Protein AF-A0A127Q7J5-F1 (afdb_monomer_lite)

Radius of gyration: 13.61 Å; chains: 1; bounding box: 31×32×32 Å

Secondary structure (DSSP, 8-state):
-HHHHHHHTT-S-HHHHHHHHHHHHHH-----TT---EEEEETTTEEEEE-SSSEEEEE--HHHHHHHHHHHHSTT-S-HHHHHHHTT--

Sequence (90 aa):
MDEIKRLSNGRYPSDKLQHWETELSDAFTDVSNGDKLIGVFLPGRGCYFYNQKSLLAEIPDQELAQAFFGIWLDKRSKDSELRTQLLGRP

Organism: NCBI:txid279113

Foldseek 3Di:
DVLLCVVCVCVDDPVRVVVLVVQVVQLDDDDDPPWDWDWDQDPPFAIWIDTPPDTRDDDRDNVSRCSVVCCQQPPPNPCPPSNCVVVVHD

Structure (mmCIF, N/CA/C/O backbone):
data_AF-A0A127Q7J5-F1
#
_entry.id   AF-A0A127Q7J5-F1
#
loop_
_atom_site.group_PDB
_atom_site.id
_atom_site.type_symbol
_atom_site.label_atom_id
_atom_site.label_alt_id
_atom_site.label_comp_id
_atom_site.label_asym_id
_atom_site.label_entity_id
_atom_site.label_seq_id
_atom_site.pdbx_PDB_ins_code
_atom_site.Cartn_x
_atom_site.Cartn_y
_atom_site.Cartn_z
_atom_site.occupancy
_atom_site.B_iso_or_equiv
_atom_site.auth_seq_id
_atom_site.auth_comp_id
_atom_site.auth_asym_id
_atom_site.auth_atom_id
_atom_site.pdbx_PDB_model_num
ATOM 1 N N . MET A 1 1 ? 9.724 4.856 -1.088 1.00 89.50 1 MET A N 1
ATOM 2 C CA . MET A 1 1 ? 10.047 3.972 -2.234 1.00 89.50 1 MET A CA 1
ATOM 3 C C . MET A 1 1 ? 11.251 3.054 -2.043 1.00 89.50 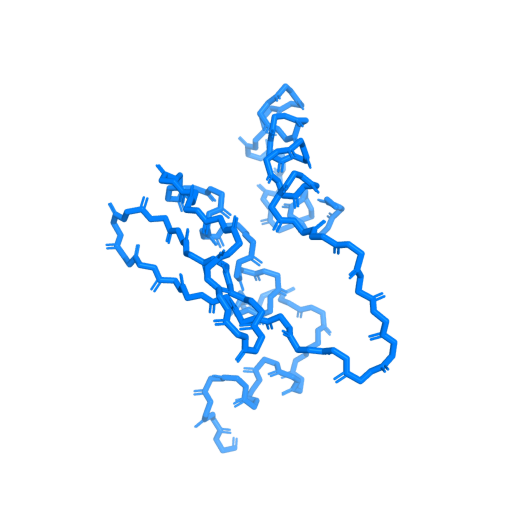1 MET A C 1
ATOM 5 O O . MET A 1 1 ? 11.313 2.007 -2.684 1.00 89.50 1 MET A O 1
ATOM 9 N N . ASP A 1 2 ? 12.196 3.390 -1.167 1.00 92.12 2 ASP A N 1
ATOM 10 C CA . ASP A 1 2 ? 13.457 2.642 -1.047 1.00 92.12 2 ASP A CA 1
ATOM 11 C C . ASP A 1 2 ? 13.288 1.173 -0.663 1.00 92.12 2 ASP A C 1
ATOM 13 O O . ASP A 1 2 ? 14.002 0.311 -1.172 1.00 92.12 2 ASP A O 1
ATOM 17 N N . GLU A 1 3 ? 12.304 0.858 0.178 1.00 93.69 3 GLU A N 1
ATOM 18 C CA . GLU A 1 3 ? 12.094 -0.520 0.614 1.00 93.69 3 GLU A CA 1
ATOM 19 C C . GLU A 1 3 ? 11.532 -1.413 -0.505 1.00 93.69 3 GLU A C 1
ATOM 21 O O . GLU A 1 3 ? 11.976 -2.551 -0.662 1.00 93.69 3 GLU A O 1
ATOM 26 N N . ILE A 1 4 ? 10.668 -0.870 -1.373 1.00 93.88 4 ILE A N 1
ATOM 27 C CA . ILE A 1 4 ? 10.227 -1.547 -2.603 1.00 93.88 4 ILE A CA 1
ATOM 28 C C . ILE A 1 4 ? 11.421 -1.784 -3.534 1.00 93.88 4 ILE A C 1
ATOM 30 O O . ILE A 1 4 ? 11.599 -2.897 -4.033 1.00 93.88 4 ILE A O 1
ATOM 34 N N . LYS A 1 5 ? 12.282 -0.777 -3.743 1.00 93.81 5 LYS A N 1
ATOM 35 C CA . LYS A 1 5 ? 13.502 -0.910 -4.565 1.00 93.81 5 LYS A CA 1
ATOM 36 C C . LYS A 1 5 ? 14.420 -2.014 -4.029 1.00 93.81 5 LYS A C 1
ATOM 38 O O . LYS A 1 5 ? 14.866 -2.874 -4.788 1.00 93.81 5 LYS A O 1
ATOM 43 N N . ARG A 1 6 ? 14.640 -2.043 -2.712 1.00 93.75 6 ARG A N 1
ATOM 44 C CA . ARG A 1 6 ? 15.466 -3.054 -2.038 1.00 93.75 6 ARG A CA 1
ATOM 45 C C . ARG A 1 6 ? 14.896 -4.466 -2.194 1.00 93.75 6 ARG A C 1
ATOM 47 O O . ARG A 1 6 ? 15.636 -5.392 -2.516 1.00 93.75 6 ARG A O 1
ATOM 54 N N . LEU A 1 7 ? 13.593 -4.647 -1.971 1.00 93.25 7 LEU A N 1
ATOM 55 C CA . LEU A 1 7 ? 12.936 -5.958 -2.045 1.00 93.25 7 LEU A CA 1
ATOM 56 C C . LEU A 1 7 ? 12.780 -6.471 -3.481 1.00 93.25 7 LEU A C 1
ATOM 58 O O . LEU A 1 7 ? 12.829 -7.683 -3.718 1.00 93.25 7 LEU A O 1
ATOM 62 N N . SER A 1 8 ? 12.615 -5.563 -4.440 1.00 91.06 8 SER A N 1
ATOM 63 C CA . SER A 1 8 ? 12.468 -5.896 -5.858 1.00 91.06 8 SER A CA 1
ATOM 64 C C . SER A 1 8 ? 13.797 -6.189 -6.559 1.00 91.06 8 SER A C 1
ATOM 66 O O . SER A 1 8 ? 13.770 -6.746 -7.652 1.00 91.06 8 SER A O 1
ATOM 68 N N . ASN A 1 9 ? 14.946 -5.877 -5.943 1.00 89.56 9 ASN A N 1
ATOM 69 C CA . ASN A 1 9 ? 16.289 -6.135 -6.484 1.00 89.56 9 ASN A CA 1
ATOM 70 C C . ASN A 1 9 ? 16.453 -5.662 -7.944 1.00 89.56 9 ASN A C 1
ATOM 72 O O . ASN A 1 9 ? 16.937 -6.400 -8.799 1.00 89.56 9 ASN A O 1
ATOM 76 N N . GLY A 1 10 ? 15.973 -4.450 -8.242 1.00 88.31 10 GLY A N 1
ATOM 77 C CA . GLY A 1 10 ? 16.048 -3.865 -9.585 1.00 88.31 10 GLY A CA 1
ATOM 78 C C . GLY A 1 10 ? 15.045 -4.422 -10.600 1.00 88.31 10 GLY A C 1
ATOM 79 O O . GLY A 1 10 ? 15.155 -4.109 -11.779 1.00 88.31 10 GLY A O 1
ATOM 80 N N . ARG A 1 11 ? 14.056 -5.223 -10.174 1.00 93.12 11 ARG A N 1
ATOM 81 C CA . ARG A 1 11 ? 13.005 -5.755 -11.063 1.00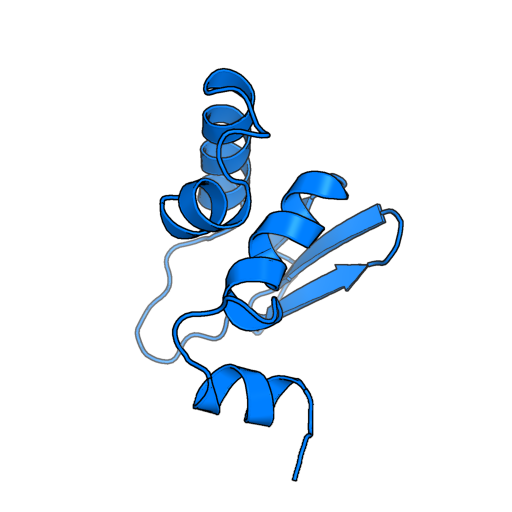 93.12 11 ARG A CA 1
ATOM 82 C C . ARG A 1 11 ? 12.194 -4.660 -11.762 1.00 93.12 11 ARG A C 1
ATOM 84 O O . ARG A 1 11 ? 11.752 -4.877 -12.885 1.00 93.12 11 ARG A O 1
ATOM 91 N N . TYR A 1 12 ? 11.948 -3.536 -11.092 1.00 9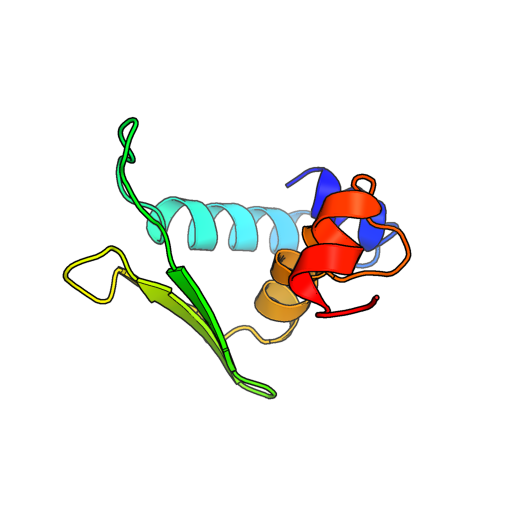5.12 12 TYR A N 1
ATOM 92 C CA . TYR A 1 12 ? 11.094 -2.474 -11.621 1.00 95.12 12 TYR A CA 1
ATOM 93 C C . TYR A 1 12 ? 11.936 -1.319 -12.174 1.00 95.12 12 TYR A C 1
ATOM 95 O O . TYR A 1 12 ? 12.834 -0.847 -11.470 1.00 95.12 12 TYR A O 1
ATOM 103 N N . PRO A 1 13 ? 11.651 -0.854 -13.404 1.00 94.88 13 PRO A N 1
ATOM 104 C CA . PRO A 1 13 ? 12.340 0.291 -13.980 1.00 94.88 13 PRO A CA 1
ATOM 105 C C . PRO A 1 13 ? 11.959 1.591 -13.249 1.00 94.88 13 PRO A C 1
ATOM 107 O O . PRO A 1 13 ? 10.968 1.658 -12.515 1.00 94.88 13 PRO A O 1
ATOM 110 N N . SER A 1 14 ? 12.792 2.624 -13.391 1.00 93.38 14 SER A N 1
ATOM 111 C CA . SER A 1 14 ? 12.676 3.869 -12.619 1.00 93.38 14 SER A CA 1
ATOM 112 C C . SER A 1 14 ? 11.392 4.648 -12.899 1.00 93.38 14 SER A C 1
ATOM 114 O O . SER A 1 14 ? 10.826 5.221 -11.976 1.00 93.38 14 SER A O 1
ATOM 116 N N . ASP A 1 15 ? 10.926 4.639 -14.144 1.00 95.94 15 ASP A N 1
ATOM 117 C CA . ASP A 1 15 ? 9.661 5.237 -14.579 1.00 95.94 15 ASP A CA 1
ATOM 118 C C . ASP A 1 15 ? 8.458 4.591 -13.878 1.00 95.94 15 ASP A C 1
ATOM 120 O O . ASP A 1 15 ? 7.596 5.291 -13.350 1.00 95.94 15 ASP A O 1
ATOM 124 N N . LYS A 1 16 ? 8.446 3.258 -13.773 1.00 96.19 16 LYS A N 1
ATOM 125 C CA . LYS A 1 16 ? 7.404 2.521 -13.054 1.00 96.19 16 LYS A CA 1
ATOM 126 C C . LYS A 1 16 ? 7.398 2.855 -11.566 1.00 96.19 16 LYS A C 1
ATOM 128 O O . LYS A 1 16 ? 6.343 3.086 -10.987 1.00 96.19 16 LYS A O 1
ATOM 133 N N . LEU A 1 17 ? 8.578 2.916 -10.952 1.00 96.19 17 LEU A N 1
ATOM 134 C CA . LEU A 1 17 ? 8.712 3.287 -9.542 1.00 96.19 17 LEU A CA 1
ATOM 135 C C . LEU A 1 17 ? 8.279 4.732 -9.275 1.00 96.19 17 LEU A C 1
ATOM 137 O O . LEU A 1 17 ? 7.727 5.002 -8.213 1.00 96.19 17 LEU A O 1
ATOM 141 N N . GLN A 1 18 ? 8.517 5.639 -10.222 1.00 96.38 18 GLN A N 1
ATOM 142 C CA . GLN A 1 18 ? 8.085 7.028 -10.121 1.00 96.38 18 GLN A CA 1
ATOM 143 C C . GLN A 1 18 ? 6.568 7.158 -10.281 1.00 96.38 18 GLN A C 1
ATOM 145 O O . GLN A 1 18 ? 5.936 7.857 -9.497 1.00 96.38 18 GLN A O 1
ATOM 150 N N . HIS A 1 19 ? 5.965 6.428 -11.222 1.00 96.38 19 HIS A N 1
ATOM 151 C CA . HIS A 1 19 ? 4.508 6.364 -11.345 1.00 96.38 19 HIS A CA 1
ATOM 152 C C . HIS A 1 19 ? 3.856 5.842 -10.058 1.00 96.38 19 HIS A C 1
ATOM 154 O O . HIS A 1 19 ? 2.927 6.451 -9.539 1.00 96.38 19 HIS A O 1
ATOM 160 N N . TRP A 1 20 ? 4.402 4.769 -9.485 1.00 96.69 20 TRP A N 1
ATOM 161 C CA . TRP A 1 20 ? 3.959 4.233 -8.199 1.00 96.69 20 TRP A CA 1
ATOM 162 C C . TRP A 1 20 ? 4.087 5.228 -7.044 1.00 96.69 20 TRP A C 1
ATOM 164 O O . TRP A 1 20 ? 3.317 5.171 -6.088 1.00 96.69 20 TRP A O 1
ATOM 174 N N . GLU A 1 21 ? 5.076 6.118 -7.096 1.00 95.06 21 GLU A N 1
ATOM 175 C CA . GLU A 1 21 ? 5.285 7.136 -6.067 1.00 95.06 21 GLU A CA 1
ATOM 176 C C . GLU A 1 21 ? 4.214 8.209 -6.146 1.00 95.06 21 GLU A C 1
ATOM 178 O O . GLU A 1 21 ? 3.671 8.588 -5.111 1.00 95.06 21 GLU A O 1
ATOM 183 N N . THR A 1 22 ? 3.856 8.622 -7.361 1.00 94.75 22 THR A N 1
ATOM 184 C CA . THR A 1 22 ? 2.720 9.509 -7.608 1.00 94.75 22 THR A CA 1
ATOM 185 C C . THR A 1 22 ? 1.412 8.880 -7.132 1.00 94.75 22 THR A C 1
ATOM 187 O O . THR A 1 22 ? 0.748 9.475 -6.295 1.00 94.75 22 THR A O 1
ATOM 190 N N . GLU A 1 23 ? 1.098 7.648 -7.547 1.00 94.25 23 GLU A N 1
ATOM 191 C CA . GLU A 1 23 ? -0.143 6.957 -7.153 1.00 94.25 23 GLU A CA 1
ATOM 192 C C . GLU A 1 23 ? -0.303 6.851 -5.627 1.00 94.25 23 GLU A C 1
ATOM 194 O O . GLU A 1 23 ? -1.374 7.111 -5.083 1.00 94.25 23 GLU A O 1
ATOM 199 N N . LEU A 1 24 ? 0.768 6.496 -4.907 1.00 93.25 24 LEU A N 1
ATOM 200 C CA . LEU A 1 24 ? 0.724 6.415 -3.444 1.00 93.25 24 LEU A CA 1
ATOM 201 C C . LEU A 1 24 ? 0.657 7.794 -2.779 1.00 93.25 24 LEU A C 1
ATOM 203 O O . LEU A 1 24 ? -0.006 7.932 -1.755 1.00 93.25 24 LEU A O 1
ATOM 207 N N . SER A 1 25 ? 1.334 8.801 -3.334 1.00 91.62 25 SER A N 1
ATOM 208 C CA . SER A 1 25 ? 1.292 10.168 -2.795 1.00 91.62 25 SER A CA 1
ATOM 209 C C . SER A 1 25 ? -0.096 10.782 -2.952 1.00 91.62 25 SER A C 1
ATOM 211 O O . SER A 1 25 ? -0.583 11.419 -2.026 1.00 91.62 25 SER A O 1
ATOM 213 N N . ASP A 1 26 ? -0.758 10.528 -4.079 1.00 90.69 26 ASP A N 1
ATOM 214 C CA . ASP A 1 26 ? -2.121 10.992 -4.336 1.00 90.69 26 ASP A CA 1
ATOM 215 C C . ASP A 1 26 ? -3.149 10.225 -3.487 1.00 90.69 26 ASP A C 1
ATOM 217 O O . ASP A 1 26 ? -4.166 10.780 -3.068 1.00 90.69 26 ASP A O 1
ATOM 221 N N . ALA A 1 27 ? -2.877 8.949 -3.187 1.00 89.88 27 ALA A N 1
ATOM 222 C CA . ALA A 1 27 ? -3.737 8.117 -2.351 1.00 89.88 27 ALA A CA 1
ATOM 223 C C . ALA A 1 27 ? -3.702 8.490 -0.861 1.00 89.88 27 ALA A C 1
ATOM 225 O O . ALA A 1 27 ? -4.668 8.226 -0.136 1.00 89.88 27 ALA A O 1
ATOM 226 N N . PHE A 1 28 ? -2.594 9.050 -0.373 1.00 86.50 28 PHE A N 1
ATOM 227 C CA . PHE A 1 28 ? -2.414 9.377 1.037 1.00 86.50 28 PHE A CA 1
ATOM 228 C C . PHE A 1 28 ? -2.626 10.872 1.266 1.00 86.50 28 PHE A C 1
ATOM 230 O O . PHE A 1 28 ? -1.794 11.701 0.921 1.00 86.50 28 PHE A O 1
ATOM 237 N N . THR A 1 29 ? -3.749 11.221 1.893 1.00 77.75 29 THR A N 1
ATOM 238 C CA . THR A 1 29 ? -3.993 12.588 2.372 1.00 77.75 29 THR A CA 1
ATOM 239 C C . THR A 1 29 ? -3.074 12.929 3.547 1.00 77.75 29 THR A C 1
ATOM 241 O O . THR A 1 29 ? -2.449 12.039 4.126 1.00 77.75 29 THR A O 1
ATOM 244 N N . ASP A 1 30 ? -3.063 14.195 3.971 1.00 78.69 30 ASP A N 1
ATOM 245 C CA . ASP A 1 30 ? -2.391 14.608 5.206 1.00 78.69 30 ASP A CA 1
ATOM 246 C C . ASP A 1 30 ? -2.813 13.712 6.383 1.00 78.69 30 ASP A C 1
ATOM 248 O O . ASP A 1 30 ? -3.999 13.606 6.709 1.00 78.69 30 ASP A O 1
ATOM 252 N N . VAL A 1 31 ? -1.833 13.053 7.005 1.00 78.50 31 VAL A N 1
ATOM 253 C CA . VAL A 1 31 ? -2.017 12.236 8.209 1.00 78.50 31 VAL A CA 1
ATOM 254 C C . VAL A 1 31 ? -1.418 12.959 9.406 1.00 78.50 31 VAL A C 1
ATOM 256 O O . VAL A 1 31 ? -0.266 13.389 9.395 1.00 78.50 31 VAL A O 1
ATOM 259 N N . SER A 1 32 ? -2.211 13.088 10.460 1.00 83.62 32 SER A N 1
ATOM 260 C CA . SER A 1 32 ? -1.789 13.607 11.756 1.00 83.62 32 SER A CA 1
ATOM 261 C C . SER A 1 32 ? -1.548 12.470 12.746 1.00 83.62 32 SER A C 1
ATOM 263 O O . SER A 1 32 ? -2.020 11.343 12.577 1.00 83.62 32 SER A O 1
ATOM 265 N N . ASN A 1 33 ? -0.827 12.759 13.831 1.00 85.00 33 ASN A N 1
ATOM 266 C CA . ASN A 1 33 ? -0.665 11.795 14.919 1.00 85.00 33 ASN A CA 1
ATOM 267 C C . ASN A 1 33 ? -2.035 11.353 15.454 1.00 85.00 33 ASN A C 1
ATOM 269 O O . ASN A 1 33 ? -2.837 12.178 15.885 1.00 85.00 33 ASN A O 1
ATOM 273 N N . GLY A 1 34 ? -2.272 10.041 15.454 1.00 86.19 34 GLY A N 1
ATOM 274 C CA . GLY A 1 34 ? -3.545 9.436 15.857 1.00 86.19 34 GLY A CA 1
ATOM 275 C C . GLY A 1 34 ? -4.455 9.043 14.689 1.00 86.19 34 GLY A C 1
ATOM 276 O O . GLY A 1 34 ? -5.392 8.264 14.898 1.00 86.19 34 GLY A O 1
ATOM 277 N N . ASP A 1 35 ? -4.162 9.495 13.468 1.00 88.50 35 ASP A N 1
ATOM 278 C CA . ASP A 1 35 ? -4.867 9.022 12.283 1.00 88.50 35 ASP A CA 1
ATOM 279 C C . ASP A 1 35 ? -4.533 7.561 11.986 1.00 88.50 35 ASP A C 1
ATOM 281 O O . ASP A 1 35 ? -3.471 7.036 12.329 1.00 88.50 35 ASP A O 1
ATOM 285 N N . LYS A 1 36 ? -5.486 6.878 11.348 1.00 89.12 36 LYS A N 1
ATOM 286 C CA . LYS A 1 36 ? -5.317 5.492 10.908 1.00 89.12 36 LYS A CA 1
ATOM 287 C C . LYS A 1 36 ? -5.531 5.422 9.412 1.00 89.12 36 LYS A C 1
ATOM 289 O O . LYS A 1 36 ? -6.600 5.790 8.925 1.00 89.12 36 LYS A O 1
ATOM 294 N N . LEU A 1 37 ? -4.526 4.890 8.732 1.00 90.50 37 LEU A N 1
ATOM 295 C CA . LEU A 1 37 ? -4.595 4.488 7.341 1.00 90.50 37 LEU A CA 1
ATOM 296 C C . LEU A 1 37 ? -4.794 2.973 7.290 1.00 90.50 37 LEU A C 1
ATOM 298 O O . LEU A 1 37 ? -4.061 2.219 7.931 1.00 90.50 37 LEU A O 1
ATOM 302 N N . ILE A 1 38 ? -5.800 2.529 6.547 1.00 92.25 38 ILE A N 1
ATOM 303 C CA . ILE A 1 38 ? -6.149 1.118 6.398 1.00 92.25 38 ILE A CA 1
ATOM 304 C C . ILE A 1 38 ? -5.895 0.734 4.944 1.00 92.25 38 ILE A C 1
ATOM 306 O O . ILE A 1 38 ? -6.545 1.257 4.042 1.00 92.25 38 ILE A O 1
ATOM 310 N N . GLY A 1 39 ? -4.955 -0.184 4.723 1.00 93.81 39 GLY A N 1
ATOM 311 C CA . GLY A 1 39 ? -4.696 -0.780 3.414 1.00 93.81 39 GLY A CA 1
ATOM 312 C C . GLY A 1 39 ? -5.361 -2.149 3.293 1.00 93.81 39 GLY A C 1
ATOM 313 O O . GLY A 1 39 ? -5.106 -3.031 4.112 1.00 93.81 39 GLY A O 1
ATOM 314 N N . VAL A 1 40 ? -6.179 -2.346 2.260 1.00 95.25 40 VAL A N 1
ATOM 315 C CA . VAL A 1 40 ? -6.831 -3.625 1.946 1.00 95.25 40 VAL A CA 1
ATOM 316 C C . VAL A 1 40 ? -6.227 -4.191 0.668 1.00 95.25 40 VAL A C 1
ATOM 318 O O . VAL A 1 40 ? -6.405 -3.632 -0.412 1.00 95.25 40 VAL A O 1
ATOM 321 N N . PHE A 1 41 ? -5.519 -5.313 0.787 1.00 94.94 41 PHE A N 1
ATOM 322 C CA . PHE A 1 41 ? -4.990 -6.049 -0.358 1.00 94.94 41 PHE A CA 1
ATOM 323 C C . PHE A 1 41 ? -6.092 -6.892 -1.008 1.00 94.94 41 PHE A C 1
ATOM 325 O O . PHE A 1 41 ? -6.748 -7.689 -0.337 1.00 94.94 41 PHE A O 1
ATOM 332 N N . LEU A 1 42 ? -6.265 -6.747 -2.321 1.00 95.06 42 LEU A N 1
ATOM 333 C CA . LEU A 1 42 ? -7.241 -7.486 -3.116 1.00 95.06 42 LEU A CA 1
ATOM 334 C C . LEU A 1 42 ? -6.490 -8.388 -4.106 1.00 95.06 42 LEU A C 1
ATOM 336 O O . LEU A 1 42 ? -6.011 -7.898 -5.137 1.00 95.06 42 LEU A O 1
ATOM 340 N N . PRO A 1 43 ? -6.360 -9.699 -3.816 1.00 91.38 43 PRO A N 1
ATOM 341 C CA . PRO A 1 43 ? -5.647 -10.630 -4.683 1.00 91.38 43 PRO A CA 1
ATOM 342 C C . PRO A 1 43 ? -6.153 -10.572 -6.130 1.00 91.38 43 PRO A C 1
ATOM 344 O O . PRO A 1 43 ? -7.350 -10.679 -6.381 1.00 91.38 43 PRO A O 1
ATOM 347 N N . GLY A 1 44 ? -5.232 -10.396 -7.080 1.00 93.88 44 GLY A N 1
ATOM 348 C CA . GLY A 1 44 ? -5.545 -10.316 -8.512 1.00 93.88 44 GLY A CA 1
ATOM 349 C C . GLY A 1 44 ? -6.111 -8.975 -8.992 1.00 93.88 44 GLY A C 1
ATOM 350 O O . GLY A 1 44 ? -6.400 -8.855 -10.178 1.00 93.88 44 GLY A O 1
ATOM 351 N N . ARG A 1 45 ? -6.270 -7.975 -8.111 1.00 94.62 45 ARG A N 1
ATOM 352 C CA . ARG A 1 45 ? -6.811 -6.653 -8.475 1.00 94.62 45 ARG A CA 1
ATOM 353 C C . ARG A 1 45 ? -5.882 -5.496 -8.125 1.00 94.62 45 ARG A C 1
ATOM 355 O O . ARG A 1 45 ? -5.696 -4.620 -8.954 1.00 94.62 45 ARG A O 1
ATOM 362 N N . GLY A 1 46 ? -5.317 -5.480 -6.920 1.00 96.69 46 GLY A N 1
ATOM 363 C CA . GLY A 1 46 ? -4.556 -4.334 -6.422 1.00 96.69 46 GLY A CA 1
ATOM 364 C C . GLY A 1 46 ? -4.869 -4.070 -4.956 1.00 96.69 46 GLY A C 1
ATOM 365 O O . GLY A 1 46 ? -4.866 -5.006 -4.149 1.00 96.69 46 GLY A O 1
ATOM 366 N N . CYS A 1 47 ? -5.147 -2.818 -4.594 1.00 97.44 47 CYS A N 1
ATOM 367 C CA . CYS A 1 47 ? -5.493 -2.477 -3.218 1.00 97.44 47 CYS A CA 1
ATOM 368 C C . CYS A 1 47 ? -6.390 -1.252 -3.069 1.00 97.44 47 CYS A C 1
ATOM 370 O O . CYS A 1 47 ? -6.439 -0.380 -3.933 1.00 97.44 47 CYS A O 1
ATOM 372 N N . TYR A 1 48 ? -7.065 -1.192 -1.923 1.00 97.25 48 TYR A N 1
ATOM 373 C CA . TYR A 1 48 ? -7.828 -0.032 -1.473 1.00 97.25 48 TYR A CA 1
ATOM 374 C C . TYR A 1 48 ? -7.167 0.600 -0.259 1.00 97.25 48 TYR A C 1
ATOM 376 O O . TYR A 1 48 ? -6.661 -0.106 0.617 1.00 97.25 48 TYR A O 1
ATOM 384 N N . PHE A 1 49 ? -7.232 1.924 -0.189 1.00 95.62 49 PHE A N 1
ATOM 385 C CA . PHE A 1 49 ? -6.810 2.693 0.970 1.00 95.62 49 PHE A CA 1
ATOM 386 C C . PHE A 1 49 ? -7.991 3.439 1.560 1.00 95.62 49 PHE A C 1
ATOM 388 O O . PHE A 1 49 ? -8.743 4.088 0.841 1.00 95.62 49 PHE A O 1
ATOM 395 N N . TYR A 1 50 ? -8.134 3.359 2.876 1.00 94.31 50 TYR A N 1
ATOM 396 C CA . TYR A 1 50 ? -9.168 4.045 3.636 1.00 94.31 50 TYR A CA 1
ATOM 397 C C . TYR A 1 50 ? -8.533 4.844 4.765 1.00 94.31 50 TYR A C 1
ATOM 399 O O . TYR A 1 50 ? -7.536 4.420 5.353 1.00 94.31 50 TYR A O 1
ATOM 407 N N . ASN A 1 51 ? -9.165 5.952 5.130 1.00 92.38 51 ASN A N 1
ATOM 408 C CA . ASN A 1 51 ? -9.023 6.493 6.476 1.00 92.38 51 ASN A CA 1
ATOM 409 C C . ASN A 1 51 ? -10.124 5.889 7.373 1.00 92.38 51 ASN A C 1
ATOM 411 O O . ASN A 1 51 ? -10.852 4.976 6.982 1.00 92.38 51 ASN A O 1
ATOM 415 N N . GLN A 1 52 ? -10.286 6.406 8.589 1.00 88.12 52 GLN A N 1
ATOM 416 C CA . GLN A 1 52 ? -11.310 5.913 9.522 1.00 88.12 52 GLN A CA 1
ATOM 417 C C . GLN A 1 52 ? -12.764 6.169 9.072 1.00 88.12 52 GLN A C 1
ATOM 419 O O . GLN A 1 52 ? -13.687 5.634 9.682 1.00 88.12 52 GLN A O 1
ATOM 424 N N . LYS A 1 53 ? -12.987 7.014 8.060 1.00 89.62 53 LYS A N 1
ATOM 425 C CA . LYS A 1 53 ? -14.302 7.538 7.658 1.00 89.62 53 LYS A CA 1
ATOM 426 C C . LYS A 1 53 ? -14.6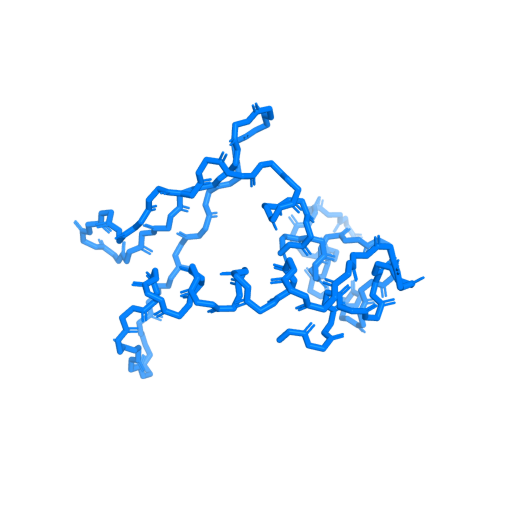90 7.190 6.219 1.00 89.62 53 LYS A C 1
ATOM 428 O O . LYS A 1 53 ? -15.877 7.056 5.939 1.00 89.62 53 LYS A O 1
ATOM 433 N N . SER A 1 54 ? -13.731 7.087 5.303 1.00 92.19 54 SER A N 1
ATOM 434 C CA . SER A 1 54 ? -13.973 7.004 3.864 1.00 92.19 54 SER A CA 1
ATOM 435 C C . SER A 1 54 ? -12.865 6.263 3.118 1.00 92.19 54 SER A C 1
ATOM 437 O O . SER A 1 54 ? -11.726 6.160 3.579 1.00 92.19 54 SER A O 1
ATOM 439 N N . LEU A 1 55 ? -13.212 5.783 1.921 1.00 94.62 55 LEU A N 1
ATOM 440 C CA . LEU A 1 55 ? -12.245 5.366 0.908 1.00 94.62 55 LEU A CA 1
ATOM 441 C C . LEU A 1 55 ? -11.431 6.592 0.469 1.00 94.62 55 LEU A C 1
ATOM 443 O O . LEU A 1 55 ? -12.009 7.646 0.205 1.00 94.62 55 LEU A O 1
ATOM 447 N N . LEU A 1 56 ? -10.111 6.444 0.425 1.00 94.50 56 LEU A N 1
ATOM 448 C CA . LEU A 1 56 ? -9.168 7.440 -0.080 1.00 94.50 56 LEU A CA 1
ATOM 449 C C . LEU A 1 56 ? -8.813 7.156 -1.537 1.00 94.50 56 LEU A C 1
ATOM 451 O O . LEU A 1 56 ? -8.886 8.051 -2.369 1.00 94.50 56 LEU A O 1
ATOM 455 N N . ALA A 1 57 ? -8.469 5.903 -1.844 1.00 95.00 57 ALA A N 1
ATOM 456 C CA . ALA A 1 57 ? -8.052 5.508 -3.182 1.00 95.00 57 ALA A CA 1
ATOM 457 C C . ALA A 1 57 ? -8.342 4.037 -3.476 1.00 95.00 57 ALA A C 1
ATOM 459 O O . ALA A 1 57 ? -8.253 3.170 -2.600 1.00 95.00 57 ALA A O 1
ATOM 460 N N . GLU A 1 58 ? -8.619 3.768 -4.748 1.00 96.88 58 GLU A N 1
ATOM 461 C CA . GLU A 1 58 ? -8.539 2.447 -5.360 1.00 96.88 58 GLU A CA 1
ATOM 462 C C . GLU A 1 58 ? -7.345 2.447 -6.312 1.00 96.88 58 GLU A C 1
ATOM 464 O O . GLU A 1 58 ? -7.323 3.229 -7.256 1.00 96.88 58 GLU A O 1
ATOM 469 N N . ILE A 1 59 ? -6.377 1.559 -6.075 1.00 96.69 59 ILE A N 1
ATOM 470 C CA . ILE A 1 59 ? -5.232 1.376 -6.967 1.00 96.69 59 ILE A CA 1
ATOM 471 C C . ILE A 1 59 ? -5.329 -0.020 -7.594 1.00 96.69 59 ILE A C 1
ATOM 473 O O . ILE A 1 59 ? -4.988 -1.014 -6.939 1.00 96.69 59 ILE A O 1
ATOM 477 N N . PRO A 1 60 ? -5.808 -0.135 -8.848 1.00 96.94 60 PRO A N 1
ATOM 478 C CA . PRO A 1 60 ? -5.975 -1.406 -9.547 1.00 96.94 60 PRO A CA 1
ATOM 479 C C . PRO A 1 60 ? -4.657 -1.901 -10.179 1.00 96.94 60 PRO A C 1
ATOM 481 O O . PRO A 1 60 ? -4.629 -2.339 -11.328 1.00 96.94 60 PRO A O 1
ATOM 484 N N . ASP A 1 61 ? -3.551 -1.821 -9.433 1.00 97.00 61 ASP A N 1
ATOM 485 C CA . ASP A 1 61 ? -2.238 -2.337 -9.832 1.00 97.00 61 ASP A CA 1
ATOM 486 C C . ASP A 1 61 ? -1.805 -3.442 -8.858 1.00 97.00 61 ASP A C 1
ATOM 488 O O . ASP A 1 61 ? -1.441 -3.208 -7.700 1.00 97.00 61 ASP A O 1
ATOM 492 N N . GLN A 1 62 ? -1.849 -4.686 -9.339 1.00 96.06 62 GLN A N 1
ATOM 493 C CA 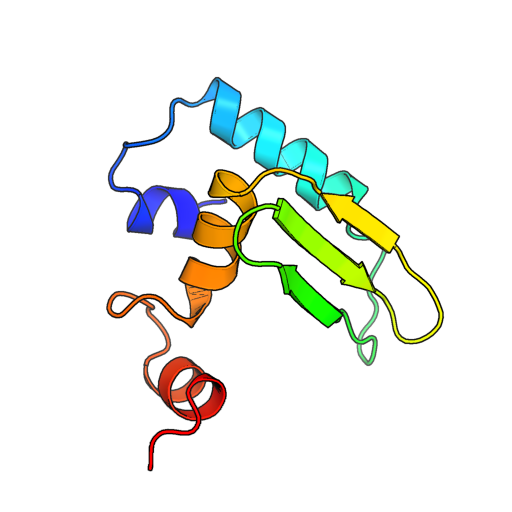. GLN A 1 62 ? -1.450 -5.856 -8.565 1.00 96.06 62 GLN A CA 1
ATOM 494 C C . GLN A 1 62 ? 0.042 -5.842 -8.204 1.00 96.06 62 GLN A C 1
ATOM 496 O O . GLN A 1 62 ? 0.399 -6.287 -7.111 1.00 96.06 62 GLN A O 1
ATOM 501 N N . GLU A 1 63 ? 0.916 -5.380 -9.100 1.00 95.88 63 GLU A N 1
ATOM 502 C CA . GLU A 1 63 ? 2.356 -5.372 -8.841 1.00 95.88 63 GLU A CA 1
ATOM 503 C C . GLU A 1 63 ? 2.710 -4.314 -7.797 1.00 95.88 63 GLU A C 1
ATOM 505 O O . GLU A 1 63 ? 3.499 -4.606 -6.893 1.00 95.88 63 GLU A O 1
ATOM 510 N N . LEU A 1 64 ? 2.076 -3.137 -7.863 1.00 96.62 64 LEU A N 1
ATOM 511 C CA . LEU A 1 64 ? 2.200 -2.112 -6.828 1.00 96.62 64 LEU A CA 1
ATOM 512 C C . LEU A 1 64 ? 1.721 -2.649 -5.484 1.00 96.62 64 LEU A C 1
ATOM 514 O O . LEU A 1 64 ? 2.447 -2.560 -4.497 1.00 96.62 64 LEU A O 1
ATOM 518 N N . ALA A 1 65 ? 0.531 -3.251 -5.443 1.00 96.38 65 ALA A N 1
ATOM 519 C CA . ALA A 1 65 ? -0.025 -3.780 -4.208 1.00 96.38 65 ALA A CA 1
ATOM 520 C C . ALA A 1 65 ? 0.904 -4.846 -3.600 1.00 96.38 65 ALA A C 1
ATOM 522 O O . ALA A 1 65 ? 1.291 -4.752 -2.435 1.00 96.38 65 ALA A O 1
ATOM 523 N N . GLN A 1 66 ? 1.356 -5.823 -4.391 1.00 94.75 66 GLN A N 1
ATOM 524 C CA . GLN A 1 66 ? 2.297 -6.843 -3.917 1.00 94.75 66 GLN A CA 1
ATOM 525 C C . GLN A 1 66 ? 3.612 -6.240 -3.409 1.00 94.75 66 GLN A C 1
ATOM 527 O O . GLN A 1 66 ? 4.118 -6.666 -2.370 1.00 94.75 66 GLN A O 1
ATOM 532 N N . ALA A 1 67 ? 4.161 -5.251 -4.116 1.00 95.56 67 ALA A N 1
ATOM 533 C CA . ALA A 1 67 ? 5.388 -4.579 -3.711 1.00 95.56 67 ALA A CA 1
ATOM 534 C C . ALA A 1 67 ? 5.208 -3.793 -2.402 1.00 95.56 67 ALA A C 1
ATOM 536 O O . ALA A 1 67 ? 6.045 -3.900 -1.505 1.00 95.56 67 ALA A O 1
ATOM 537 N N . PHE A 1 68 ? 4.109 -3.050 -2.277 1.00 95.38 68 PHE A N 1
ATOM 538 C CA . PHE A 1 68 ? 3.803 -2.213 -1.123 1.00 95.38 68 PHE A CA 1
ATOM 539 C C . PHE A 1 68 ? 3.563 -3.041 0.142 1.00 95.38 68 PHE A C 1
ATOM 541 O O . PHE A 1 68 ? 4.271 -2.863 1.128 1.00 95.38 68 PHE A O 1
ATOM 548 N N . PHE A 1 69 ? 2.643 -4.012 0.123 1.00 94.25 69 PHE A N 1
ATOM 549 C CA . PHE A 1 69 ? 2.416 -4.877 1.293 1.00 94.25 69 PHE A CA 1
ATOM 550 C C . PHE A 1 69 ? 3.623 -5.781 1.585 1.00 94.25 69 PHE A C 1
ATOM 552 O O . PHE A 1 69 ? 3.877 -6.145 2.737 1.00 94.25 69 PHE A O 1
ATOM 559 N N . GLY A 1 70 ? 4.411 -6.102 0.554 1.00 93.69 70 GLY A N 1
ATOM 560 C CA . GLY A 1 70 ? 5.671 -6.828 0.675 1.00 93.69 70 GLY A CA 1
ATOM 561 C C . GLY A 1 70 ? 6.685 -6.150 1.597 1.00 93.69 70 GLY A C 1
ATOM 562 O O . GLY A 1 70 ? 7.471 -6.860 2.218 1.00 93.69 70 GLY A O 1
ATOM 563 N N . ILE A 1 71 ? 6.623 -4.822 1.770 1.00 93.44 71 ILE A N 1
ATOM 564 C CA . ILE A 1 71 ? 7.458 -4.077 2.729 1.00 93.44 71 ILE A CA 1
ATOM 565 C C . ILE A 1 71 ? 7.417 -4.719 4.120 1.00 93.44 71 ILE A C 1
ATOM 567 O O . ILE A 1 71 ? 8.459 -4.861 4.755 1.00 93.44 71 ILE A O 1
ATOM 571 N N . TRP A 1 72 ? 6.235 -5.156 4.561 1.00 91.69 72 TRP A N 1
ATOM 572 C CA . TRP A 1 72 ? 6.046 -5.785 5.867 1.00 91.69 72 TRP A CA 1
ATOM 573 C C . TRP A 1 72 ? 5.964 -7.309 5.797 1.00 91.69 72 TRP A C 1
ATOM 575 O O . TRP A 1 72 ? 6.481 -7.995 6.676 1.00 91.69 72 TRP A O 1
ATOM 585 N N . LEU A 1 73 ? 5.312 -7.856 4.767 1.00 91.06 73 LEU A N 1
ATOM 586 C CA . LEU A 1 73 ? 4.956 -9.278 4.723 1.00 91.06 73 LEU A CA 1
ATOM 587 C C . LEU A 1 73 ? 6.029 -10.168 4.074 1.00 91.06 73 LEU A C 1
ATOM 589 O O . LEU A 1 73 ? 6.084 -11.374 4.358 1.00 91.06 73 LEU A O 1
ATOM 593 N N . ASP A 1 74 ? 6.902 -9.608 3.226 1.00 92.00 74 ASP A N 1
ATOM 594 C CA . ASP A 1 74 ? 7.979 -10.371 2.589 1.00 92.00 74 ASP A CA 1
ATOM 595 C C . ASP A 1 74 ? 8.924 -10.935 3.658 1.00 92.00 74 ASP A C 1
ATOM 597 O O . ASP A 1 74 ? 9.253 -10.287 4.651 1.00 92.00 74 ASP A O 1
ATOM 601 N N . LYS A 1 75 ? 9.400 -12.165 3.453 1.00 89.88 75 LYS A N 1
ATOM 602 C CA . LYS A 1 75 ? 10.363 -12.834 4.345 1.00 89.88 75 LYS A CA 1
ATOM 603 C C . LYS A 1 75 ? 11.659 -12.037 4.558 1.00 89.88 75 LYS A C 1
ATOM 605 O O . LYS A 1 75 ? 12.383 -12.313 5.505 1.00 89.88 75 LYS A O 1
ATOM 610 N N . ARG A 1 76 ? 11.964 -11.101 3.656 1.00 90.81 76 ARG A N 1
ATOM 611 C CA . ARG A 1 76 ? 13.131 -10.215 3.686 1.00 90.81 76 ARG A CA 1
ATOM 612 C C . ARG A 1 76 ? 12.837 -8.866 4.351 1.00 90.81 76 ARG A C 1
ATOM 614 O O . ARG A 1 76 ? 13.717 -8.009 4.290 1.00 90.81 76 ARG A O 1
ATOM 621 N N . SER A 1 77 ? 11.640 -8.643 4.908 1.00 88.94 77 SER A N 1
ATOM 622 C CA . SER A 1 77 ? 11.303 -7.430 5.670 1.00 88.94 77 SER A CA 1
ATOM 623 C C . SER A 1 77 ? 12.314 -7.200 6.797 1.00 88.94 77 SER A C 1
ATOM 625 O O . SER A 1 77 ? 12.790 -8.153 7.416 1.00 88.94 77 SER A O 1
ATOM 627 N N . LYS A 1 78 ? 12.666 -5.933 7.039 1.00 86.38 78 LYS A N 1
ATOM 628 C CA . LYS A 1 78 ? 13.623 -5.548 8.088 1.00 86.38 78 LYS A CA 1
ATOM 629 C C . LYS A 1 78 ? 13.047 -5.694 9.494 1.00 86.38 78 LYS A C 1
ATOM 631 O O . LYS A 1 78 ? 13.811 -5.913 10.427 1.00 86.38 78 LYS A O 1
ATOM 636 N N . ASP A 1 79 ? 11.730 -5.579 9.633 1.00 88.38 79 ASP A N 1
ATOM 637 C CA . ASP A 1 79 ? 11.041 -5.701 10.913 1.00 88.38 79 ASP A CA 1
ATOM 638 C C . ASP A 1 79 ? 10.415 -7.097 11.026 1.00 88.38 79 ASP A C 1
ATOM 640 O O . ASP A 1 79 ? 9.273 -7.350 10.626 1.00 88.38 79 ASP A O 1
ATOM 644 N N . SER A 1 80 ? 11.229 -8.045 11.495 1.00 86.31 80 SER A N 1
ATOM 645 C CA . SER A 1 80 ? 10.829 -9.444 11.652 1.00 86.31 80 SER A CA 1
ATOM 646 C C . SER A 1 80 ? 9.756 -9.631 12.725 1.00 86.31 80 SER A C 1
ATOM 648 O O . SER A 1 80 ? 8.934 -10.544 12.599 1.00 86.31 80 SER A O 1
ATOM 650 N N . GLU A 1 81 ? 9.740 -8.777 13.748 1.00 88.62 81 GLU A N 1
ATOM 651 C CA . GLU A 1 81 ? 8.753 -8.812 14.823 1.00 88.62 81 GLU A CA 1
ATOM 652 C C . GLU A 1 81 ? 7.390 -8.346 14.307 1.00 88.62 81 GLU A C 1
ATOM 654 O O . GLU A 1 81 ? 6.427 -9.116 14.350 1.00 88.62 81 GLU A O 1
ATOM 659 N N . LEU A 1 82 ? 7.324 -7.157 13.699 1.00 86.88 82 LEU A N 1
ATOM 660 C CA . LEU A 1 82 ? 6.104 -6.634 13.081 1.00 86.88 82 LEU A CA 1
ATOM 661 C C . LEU A 1 82 ? 5.553 -7.598 12.029 1.00 86.88 82 LEU A C 1
ATOM 663 O O . LEU A 1 82 ? 4.352 -7.856 11.978 1.00 86.88 82 LEU A O 1
ATOM 667 N N . ARG A 1 83 ? 6.423 -8.198 11.211 1.00 91.69 83 ARG A N 1
ATOM 668 C CA . ARG A 1 83 ? 6.009 -9.216 10.241 1.00 91.69 83 ARG A CA 1
ATOM 669 C C . ARG A 1 83 ? 5.335 -10.415 10.910 1.00 91.69 83 ARG A C 1
ATOM 671 O O . ARG A 1 83 ? 4.349 -10.932 10.388 1.00 91.69 83 ARG A O 1
ATOM 678 N N . THR A 1 84 ? 5.890 -10.903 12.015 1.00 89.12 84 THR A N 1
ATOM 679 C CA . THR A 1 84 ? 5.357 -12.065 12.743 1.00 89.12 84 THR A CA 1
ATOM 680 C C . THR A 1 84 ? 3.974 -11.745 13.308 1.00 89.12 84 THR A C 1
ATOM 682 O 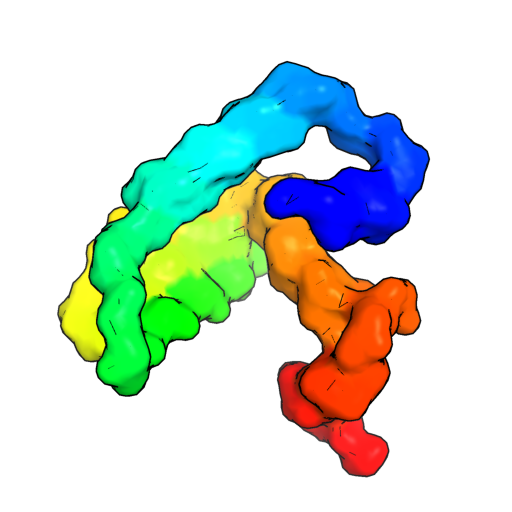O . THR A 1 84 ? 3.045 -12.527 13.091 1.00 89.12 84 THR A O 1
ATOM 685 N N . GLN A 1 85 ? 3.812 -10.552 13.892 1.00 88.81 85 GLN A N 1
ATOM 686 C CA . GLN A 1 85 ? 2.527 -10.043 14.381 1.00 88.81 85 GLN A CA 1
ATOM 687 C C . GLN A 1 85 ? 1.488 -9.931 13.253 1.00 88.81 85 GLN A C 1
ATOM 689 O O . GLN A 1 85 ? 0.380 -10.447 13.379 1.00 88.81 85 GLN A O 1
ATOM 694 N N . LEU A 1 86 ? 1.855 -9.330 12.115 1.00 87.00 86 LEU A N 1
ATOM 695 C CA . LEU A 1 86 ? 0.961 -9.170 10.961 1.00 87.00 86 LEU A CA 1
ATOM 696 C C . LEU A 1 86 ? 0.556 -10.504 10.318 1.00 87.00 86 LEU A C 1
ATOM 698 O O . LEU A 1 86 ? -0.540 -10.618 9.775 1.00 87.00 86 LEU A O 1
ATOM 702 N N . LEU A 1 87 ? 1.427 -11.516 10.368 1.00 87.81 87 LEU A N 1
ATOM 703 C CA . LEU A 1 87 ? 1.136 -12.859 9.857 1.00 87.81 87 LEU A CA 1
ATOM 704 C C . LEU A 1 87 ? 0.400 -13.751 10.867 1.00 87.81 87 LEU A C 1
ATOM 706 O O . LEU A 1 87 ? 0.114 -14.901 10.533 1.00 87.81 87 LEU A O 1
ATOM 710 N N . GLY A 1 88 ? 0.131 -13.265 12.084 1.00 85.50 88 GLY A N 1
ATOM 711 C CA . GLY A 1 88 ? -0.498 -14.052 13.146 1.00 85.50 88 GLY A CA 1
ATOM 712 C C . GLY A 1 88 ? 0.311 -15.292 13.531 1.00 85.50 88 GLY A C 1
ATOM 713 O O . GLY A 1 88 ? -0.264 -16.327 13.865 1.00 85.50 88 GLY A O 1
ATOM 714 N N . ARG A 1 89 ? 1.642 -15.224 13.407 1.00 78.69 89 ARG A N 1
ATOM 715 C CA . ARG A 1 89 ? 2.530 -16.329 13.780 1.00 78.69 89 ARG A CA 1
ATOM 716 C C . ARG A 1 89 ? 2.819 -16.260 15.289 1.00 78.69 89 ARG A C 1
ATOM 718 O O . ARG A 1 89 ? 2.985 -15.149 15.789 1.00 78.69 89 ARG A O 1
ATOM 725 N N . PRO A 1 90 ? 2.830 -17.407 15.992 1.00 57.50 90 PRO A N 1
ATOM 726 C CA . PRO A 1 90 ? 3.152 -17.472 17.416 1.00 57.50 90 PRO A CA 1
ATOM 727 C C . PRO A 1 90 ? 4.614 -17.120 17.702 1.00 57.50 90 PRO A C 1
ATOM 729 O O . PRO A 1 90 ? 5.455 -17.282 16.782 1.00 57.50 90 PRO A O 1
#

InterPro domains:
  IPR016087 Chalcone isomerase [PF16036] (23-88)

pLDDT: mean 91.47, std 5.72, range [57.5, 97.44]